Protein AF-A0A6A6Y756-F1 (afdb_monomer_lite)

pLDDT: mean 88.2, std 8.72, range [45.09, 97.5]

Organism: NCBI:txid574789

InterPro domains:
  IPR002523 Mg2+ transporter protein, CorA-like/Zinc transport protein ZntB [PF01544] (16-182)
  IPR045863 CorA, transmembrane region [SSF144083] (155-182)

Radius of gyration: 31.86 Å; chains: 1; bounding box: 70×27×105 Å

Foldseek 3Di:
DQDLDPVCCVVCQCVPPDPVLVVQFVLSSCLSVLVSVLVVLVVVLVVLVVVLVVLLVVLALVSLVVLVVSLVVLVVSLVVLVVVLVCLVCSHDPPTGHDPDPVSNVVSVVSSVVSNVSSVVSNVSSVVSNVSSVVSSVSSVVVVVVVVVVVVVVVVVVVVVVVVVCVVVVVVVVVCVVVVPD

Sequence (182 aa):
KFPQSIAHLHNDYGQYQEPELMVHDVFYALDELFQLSAASIDQVLELLEDRIRRLMLGQSPTELPELLLAKAYVDDLRRSVRDTLDIVRHRGSSHWPRTKDSRLARKAERAANDLESKYVSLHRRCEECSDQCSNGITILANAGAREQTQKAIEQTDKVTKLTFLAYVFVPMSFSASFFGMN

Secondary structure (DSSP, 8-state):
-----GGGHHHHTTTTS-HHHHHH-HHHHHHHHHHHHHHHHHHHHHHHHHHHHHHHHH--GGGHHHHHHHHHHHHHHHHHHHHHHHHHHHTS-TTS-----HHHHHHHHHHHHHHHHHHHHHHHHHHHHHHHHHHHHHHHHHHHHHHHHHHHHHHHHHHHHHHHHHHHHHHHHHHHHHHH--

Structure (mmCIF, N/CA/C/O backbone):
data_AF-A0A6A6Y756-F1
#
_entry.id   AF-A0A6A6Y756-F1
#
loop_
_atom_site.group_PDB
_atom_site.id
_atom_site.type_symbol
_atom_site.label_atom_id
_atom_site.label_alt_id
_atom_site.label_comp_id
_atom_site.label_asym_id
_atom_site.label_entity_id
_atom_site.label_seq_id
_atom_site.pdbx_PDB_ins_code
_atom_site.Cartn_x
_atom_site.Cartn_y
_atom_site.Cartn_z
_atom_site.occupancy
_atom_site.B_iso_or_equiv
_atom_site.auth_seq_id
_atom_site.auth_comp_id
_atom_site.auth_asym_id
_atom_site.auth_atom_id
_atom_site.pdbx_PDB_model_num
ATOM 1 N N . LYS A 1 1 ? 21.929 -11.283 -6.130 1.00 45.09 1 LYS A N 1
ATOM 2 C CA . LYS A 1 1 ? 21.215 -10.658 -4.987 1.00 45.09 1 LYS A CA 1
ATOM 3 C C . LYS A 1 1 ? 21.415 -9.162 -5.144 1.00 45.09 1 LYS A C 1
ATOM 5 O O . LYS A 1 1 ? 22.566 -8.756 -5.105 1.00 45.09 1 LYS A O 1
ATOM 10 N N . PHE A 1 2 ? 20.358 -8.392 -5.411 1.00 51.38 2 PHE A N 1
ATOM 11 C CA . PHE A 1 2 ? 20.483 -6.937 -5.533 1.00 51.38 2 PHE A CA 1
ATOM 12 C C . PHE A 1 2 ? 20.924 -6.337 -4.190 1.00 51.38 2 PHE A C 1
ATOM 14 O O . PHE A 1 2 ? 20.410 -6.770 -3.152 1.00 51.38 2 PHE A O 1
ATOM 21 N N . PRO A 1 3 ? 21.874 -5.390 -4.178 1.00 51.97 3 PRO A N 1
ATOM 22 C CA . PRO A 1 3 ? 22.247 -4.681 -2.965 1.00 51.97 3 PRO A CA 1
ATOM 23 C C . PRO A 1 3 ? 21.048 -3.852 -2.489 1.00 51.97 3 PRO A C 1
ATOM 25 O O . PRO A 1 3 ? 20.594 -2.941 -3.168 1.00 51.97 3 PRO A O 1
ATOM 28 N N . GLN A 1 4 ? 20.519 -4.174 -1.308 1.00 56.91 4 GLN A N 1
ATOM 29 C CA . GLN A 1 4 ? 19.356 -3.499 -0.708 1.00 56.91 4 GLN A CA 1
ATOM 30 C C . GLN A 1 4 ? 19.671 -2.107 -0.136 1.00 56.91 4 GLN A C 1
ATOM 32 O O . GLN A 1 4 ? 18.841 -1.509 0.542 1.00 56.91 4 GLN A O 1
ATOM 37 N N . SER A 1 5 ? 20.876 -1.586 -0.371 1.00 69.75 5 SER A N 1
ATOM 38 C CA . SER A 1 5 ? 21.313 -0.304 0.172 1.00 69.75 5 SER A CA 1
ATOM 39 C C . SER A 1 5 ? 21.593 0.684 -0.950 1.00 69.75 5 SER A C 1
ATOM 41 O O . SER A 1 5 ? 22.487 0.478 -1.771 1.00 69.75 5 SER A O 1
ATOM 43 N N . ILE A 1 6 ? 20.867 1.804 -0.920 1.00 73.25 6 ILE A N 1
ATOM 44 C CA . ILE A 1 6 ? 21.038 2.952 -1.825 1.00 73.25 6 ILE A CA 1
ATOM 45 C C . ILE A 1 6 ? 22.492 3.456 -1.820 1.00 73.25 6 ILE A C 1
ATOM 47 O O . ILE A 1 6 ? 22.975 3.952 -2.835 1.00 73.25 6 ILE A O 1
ATOM 51 N N . ALA A 1 7 ? 23.221 3.278 -0.712 1.00 76.44 7 ALA A N 1
ATOM 52 C CA . ALA A 1 7 ? 24.611 3.712 -0.583 1.00 76.44 7 ALA A CA 1
ATOM 53 C C . ALA A 1 7 ? 25.547 3.082 -1.629 1.00 76.44 7 ALA A C 1
ATOM 55 O O . ALA A 1 7 ? 26.518 3.718 -2.032 1.00 76.44 7 ALA A O 1
ATOM 56 N N . HIS A 1 8 ? 25.247 1.869 -2.103 1.00 77.19 8 HIS A N 1
ATOM 57 C CA . HIS A 1 8 ? 26.067 1.169 -3.096 1.00 77.19 8 HIS A CA 1
ATOM 58 C C . HIS A 1 8 ? 25.552 1.320 -4.529 1.00 77.19 8 HIS A C 1
ATOM 60 O O . HIS A 1 8 ? 26.229 0.907 -5.465 1.00 77.19 8 HIS A O 1
ATOM 66 N N . LEU A 1 9 ? 24.408 1.985 -4.725 1.00 77.94 9 LEU A N 1
ATOM 67 C CA . LEU A 1 9 ? 23.763 2.082 -6.032 1.00 77.94 9 LEU A CA 1
ATOM 68 C C . LEU A 1 9 ? 24.674 2.701 -7.098 1.00 77.94 9 LEU A C 1
ATOM 70 O O . LEU A 1 9 ? 24.739 2.201 -8.209 1.00 77.94 9 LEU A O 1
ATOM 74 N N . HIS A 1 10 ? 25.432 3.744 -6.755 1.00 79.00 10 HIS A N 1
ATOM 75 C CA . HIS A 1 10 ? 26.346 4.395 -7.700 1.00 79.00 10 HIS A CA 1
ATOM 76 C C . HIS A 1 10 ? 27.516 3.505 -8.158 1.00 79.00 10 HIS A C 1
ATOM 78 O O . HIS A 1 10 ? 28.075 3.760 -9.219 1.00 79.00 10 HIS A O 1
ATOM 84 N N . ASN A 1 11 ? 27.879 2.482 -7.376 1.00 80.00 11 ASN A N 1
ATOM 85 C CA . ASN A 1 11 ? 28.957 1.544 -7.708 1.00 80.00 11 ASN A CA 1
ATOM 86 C C . ASN A 1 11 ? 28.436 0.282 -8.407 1.00 80.00 11 ASN A C 1
ATOM 88 O O . ASN A 1 11 ? 29.162 -0.331 -9.191 1.00 80.00 11 ASN A O 1
ATOM 92 N N . ASP A 1 12 ? 27.188 -0.096 -8.121 1.00 79.44 12 ASP A N 1
ATOM 93 C CA . ASP A 1 12 ? 26.604 -1.360 -8.572 1.00 79.44 12 ASP A CA 1
ATOM 94 C C . ASP A 1 12 ? 25.595 -1.215 -9.719 1.00 79.44 12 ASP A C 1
ATOM 96 O O . ASP A 1 12 ? 25.195 -2.219 -10.308 1.00 79.44 12 ASP A O 1
ATOM 100 N N . TYR A 1 13 ? 25.210 0.014 -10.071 1.00 83.50 13 TYR A N 1
ATOM 101 C CA . TYR A 1 13 ? 24.281 0.276 -11.167 1.00 83.50 13 TYR A CA 1
ATOM 102 C C . TYR A 1 13 ? 24.839 -0.179 -12.521 1.00 83.50 13 TYR A C 1
ATOM 104 O O . TYR A 1 13 ? 25.970 0.139 -12.896 1.00 83.50 13 TYR A O 1
ATOM 112 N N . GLY A 1 14 ? 24.012 -0.899 -13.272 1.00 81.06 14 GLY A N 1
ATOM 113 C CA . GLY A 1 1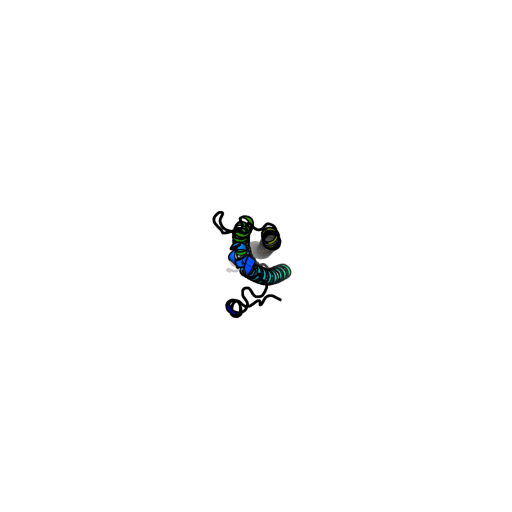4 ? 24.310 -1.409 -14.604 1.00 81.06 14 GLY A CA 1
ATOM 114 C C . GLY A 1 14 ? 25.152 -2.687 -14.617 1.00 81.06 14 GLY A C 1
ATOM 115 O O . GLY A 1 14 ? 25.422 -3.203 -15.698 1.00 81.06 14 GLY A O 1
ATOM 116 N N . GLN A 1 15 ? 25.550 -3.238 -13.459 1.00 80.94 15 GLN A N 1
ATOM 117 C CA . GLN A 1 15 ? 26.342 -4.478 -13.405 1.00 80.94 15 GLN A CA 1
ATOM 118 C C . GLN A 1 15 ? 25.585 -5.695 -13.960 1.00 80.94 15 GLN A C 1
ATOM 120 O O . GLN A 1 15 ? 26.214 -6.630 -14.461 1.00 80.94 15 GLN A O 1
ATOM 125 N N . TYR A 1 16 ? 24.251 -5.703 -13.873 1.00 77.75 16 TYR A N 1
ATOM 126 C CA . TYR A 1 16 ? 23.414 -6.820 -14.321 1.00 77.75 16 TYR A CA 1
ATOM 127 C C . TYR A 1 16 ? 22.681 -6.529 -15.639 1.00 77.75 16 TYR A C 1
ATOM 129 O O . TYR A 1 16 ? 21.975 -7.401 -16.159 1.00 77.75 16 TYR A O 1
ATOM 137 N N . GLN A 1 17 ? 22.861 -5.332 -16.200 1.00 82.25 17 GLN A N 1
ATOM 138 C CA . GLN A 1 17 ? 22.255 -4.900 -17.454 1.00 82.25 17 GLN A CA 1
ATOM 139 C C . GLN A 1 17 ? 23.225 -5.040 -18.633 1.00 82.25 17 GLN A C 1
ATOM 141 O O . GLN A 1 17 ? 24.443 -5.045 -18.489 1.00 82.25 17 GLN A O 1
ATOM 146 N N . GLU A 1 18 ? 22.670 -5.183 -19.837 1.00 85.06 18 GLU A N 1
ATOM 147 C CA . GLU A 1 18 ? 23.459 -5.230 -21.071 1.00 85.06 18 GLU A CA 1
ATOM 148 C C . GLU A 1 18 ? 23.725 -3.797 -21.566 1.00 85.06 18 GLU A C 1
ATOM 150 O O . GLU A 1 18 ? 22.760 -3.112 -21.924 1.00 85.06 18 GLU A O 1
ATOM 155 N N . PRO A 1 19 ? 24.990 -3.328 -21.616 1.00 84.50 19 PRO A N 1
ATOM 156 C CA . PRO A 1 19 ? 25.303 -1.924 -21.903 1.00 84.50 19 PRO A CA 1
ATOM 157 C C . PRO A 1 19 ? 24.764 -1.438 -23.251 1.00 84.50 19 PRO A C 1
ATOM 159 O O . PRO A 1 19 ? 24.290 -0.311 -23.364 1.00 84.50 19 PRO A O 1
ATOM 162 N N . GLU A 1 20 ? 24.774 -2.306 -24.267 1.00 84.50 20 GLU A N 1
ATOM 163 C CA . GLU A 1 20 ? 24.237 -1.999 -25.598 1.00 84.50 20 GLU A CA 1
ATOM 164 C C . GLU A 1 20 ? 22.732 -1.700 -25.554 1.00 84.50 20 GLU A C 1
ATOM 166 O O . GLU A 1 20 ? 22.246 -0.814 -26.254 1.00 84.50 20 GLU A O 1
ATOM 171 N N . LEU A 1 21 ? 21.981 -2.389 -24.690 1.00 85.94 21 LEU A N 1
ATOM 172 C CA . LEU A 1 21 ? 20.543 -2.179 -24.551 1.00 85.94 21 LEU A CA 1
ATOM 173 C C . LEU A 1 21 ? 20.220 -0.916 -23.748 1.00 85.94 21 LEU A C 1
ATOM 175 O O . LEU A 1 21 ? 19.291 -0.196 -24.106 1.00 85.94 21 LEU A O 1
ATOM 179 N N . MET A 1 22 ? 21.014 -0.607 -22.720 1.00 87.00 22 MET A N 1
ATOM 180 C CA . MET A 1 22 ? 20.838 0.600 -21.900 1.00 87.00 22 MET A CA 1
ATOM 181 C C . MET A 1 22 ? 20.947 1.893 -22.716 1.00 87.00 22 MET A C 1
ATOM 183 O O . MET A 1 22 ? 20.245 2.862 -22.441 1.00 87.00 22 MET A O 1
ATOM 187 N N . VAL A 1 23 ? 21.813 1.918 -23.734 1.00 86.88 23 VAL A N 1
ATOM 188 C CA . VAL A 1 23 ? 21.994 3.093 -24.605 1.00 86.88 23 VAL A CA 1
ATOM 189 C C . VAL A 1 23 ? 20.782 3.317 -25.513 1.00 86.88 23 VAL A C 1
ATOM 191 O O . VAL A 1 23 ? 20.472 4.453 -25.878 1.00 86.88 23 VAL A O 1
ATOM 194 N N . HIS A 1 24 ? 20.092 2.243 -25.895 1.00 86.88 24 HIS A N 1
ATOM 195 C CA . HIS A 1 24 ? 19.017 2.287 -26.885 1.00 86.88 24 HIS A CA 1
ATOM 196 C C . HIS A 1 24 ? 17.609 2.272 -26.284 1.00 86.88 24 HIS A C 1
ATOM 198 O O . HIS A 1 24 ? 16.661 2.628 -26.986 1.00 86.88 24 HIS A O 1
ATOM 204 N N . ASP A 1 25 ? 17.461 1.891 -25.016 1.00 89.31 25 ASP A N 1
ATOM 205 C CA . ASP A 1 25 ? 16.184 1.864 -24.310 1.00 89.31 25 ASP A CA 1
ATOM 206 C C . ASP A 1 25 ? 16.324 2.473 -22.906 1.00 89.31 25 ASP A C 1
ATOM 208 O O . ASP A 1 25 ? 16.922 1.892 -21.998 1.00 89.31 25 ASP A O 1
ATOM 212 N N . VAL A 1 26 ? 15.758 3.673 -22.736 1.00 90.31 26 VAL A N 1
ATOM 213 C CA . VAL A 1 26 ? 15.848 4.428 -21.474 1.00 90.31 26 VAL A CA 1
ATOM 214 C C . VAL A 1 26 ? 15.082 3.734 -20.354 1.00 90.31 26 VAL A C 1
ATOM 216 O O . VAL A 1 26 ? 15.521 3.755 -19.206 1.00 90.31 26 VAL A O 1
ATOM 219 N N . PHE A 1 27 ? 13.950 3.102 -20.672 1.00 90.62 27 PHE A N 1
ATOM 220 C CA . PHE A 1 27 ? 13.172 2.390 -19.667 1.00 90.62 27 PHE A CA 1
ATOM 221 C C . PHE A 1 27 ? 13.954 1.183 -19.144 1.00 90.62 27 PHE A C 1
ATOM 223 O O . PHE A 1 27 ? 14.010 0.967 -17.936 1.00 90.62 27 PHE A O 1
ATOM 230 N N . TYR A 1 28 ? 14.624 0.453 -20.040 1.00 91.00 28 TYR A N 1
ATOM 231 C CA . TYR A 1 28 ? 15.495 -0.653 -19.655 1.00 91.00 28 TYR A CA 1
ATOM 232 C C . TYR A 1 28 ? 16.675 -0.200 -18.795 1.00 91.00 28 TYR A C 1
ATOM 234 O O . TYR A 1 28 ? 16.988 -0.872 -17.821 1.00 91.00 28 TYR A O 1
ATOM 242 N N . ALA A 1 29 ? 17.302 0.942 -19.094 1.00 90.69 29 ALA A N 1
ATOM 243 C CA . ALA A 1 29 ? 18.365 1.475 -18.241 1.00 90.69 29 ALA A CA 1
ATOM 244 C C . ALA A 1 29 ? 17.866 1.691 -16.798 1.00 90.69 29 ALA A C 1
ATOM 246 O O . ALA A 1 29 ? 18.500 1.258 -15.840 1.00 90.69 29 ALA A O 1
ATOM 247 N N . LEU A 1 30 ? 16.669 2.257 -16.631 1.00 90.88 30 LEU A N 1
ATOM 248 C CA . LEU A 1 30 ? 16.083 2.514 -15.311 1.00 90.88 30 LEU A CA 1
ATOM 249 C C . LEU A 1 30 ? 15.530 1.264 -14.605 1.00 90.88 30 LEU A C 1
ATOM 251 O O . LEU A 1 30 ? 15.150 1.362 -13.437 1.00 90.88 30 LEU A O 1
ATOM 255 N N . ASP A 1 31 ? 15.489 0.104 -15.266 1.00 90.94 31 ASP A N 1
ATOM 256 C CA . ASP A 1 31 ? 14.902 -1.126 -14.721 1.00 90.94 31 ASP A CA 1
ATOM 257 C C . ASP A 1 31 ? 15.495 -1.496 -13.353 1.00 90.94 31 ASP A C 1
ATOM 259 O O . ASP A 1 31 ? 14.753 -1.757 -12.410 1.00 90.94 31 ASP A O 1
ATOM 263 N N . GLU A 1 32 ? 16.818 -1.416 -13.185 1.00 88.69 32 GLU A N 1
ATOM 264 C CA . GLU A 1 32 ? 17.475 -1.703 -11.903 1.00 88.69 32 GLU A CA 1
ATOM 265 C C . GLU A 1 32 ? 17.009 -0.781 -10.764 1.00 88.69 32 GLU A C 1
ATOM 267 O O . GLU A 1 32 ? 16.858 -1.231 -9.626 1.00 88.69 32 GLU A O 1
ATOM 272 N N . LEU A 1 33 ? 16.724 0.492 -11.059 1.00 90.75 33 LEU A N 1
ATOM 273 C CA . LEU A 1 33 ? 16.226 1.444 -10.062 1.00 90.75 33 LEU A CA 1
ATOM 274 C C . LEU A 1 33 ? 14.801 1.102 -9.634 1.00 90.75 33 LEU A C 1
ATOM 276 O O . LEU A 1 33 ? 14.484 1.135 -8.443 1.00 90.75 33 LEU A O 1
ATOM 280 N N . PHE A 1 34 ? 13.949 0.733 -10.590 1.00 92.31 34 PHE A N 1
ATOM 281 C CA . PHE A 1 34 ? 12.601 0.275 -10.279 1.00 92.31 34 PHE A CA 1
ATOM 282 C C . PHE A 1 34 ? 12.616 -1.063 -9.537 1.00 92.31 34 PHE A C 1
ATOM 284 O O . PHE A 1 34 ? 11.839 -1.252 -8.607 1.00 92.31 34 PHE A O 1
ATOM 291 N N . GLN A 1 35 ? 13.524 -1.981 -9.875 1.00 91.38 35 GLN A N 1
ATOM 292 C CA . GLN A 1 35 ? 13.683 -3.231 -9.132 1.00 91.38 35 GLN A CA 1
ATOM 293 C C . GLN A 1 35 ? 14.128 -2.988 -7.686 1.00 91.38 35 GLN A C 1
ATOM 295 O O . GLN A 1 35 ? 13.599 -3.630 -6.775 1.00 91.38 35 GLN A O 1
ATOM 300 N N . LEU A 1 36 ? 15.054 -2.051 -7.461 1.00 90.06 36 LEU A N 1
ATOM 301 C CA . LEU A 1 36 ? 15.454 -1.645 -6.115 1.00 90.06 36 LEU A CA 1
ATOM 302 C C . LEU A 1 36 ? 14.275 -1.032 -5.349 1.00 90.06 36 LEU A C 1
ATOM 304 O O . LEU A 1 36 ? 14.009 -1.435 -4.220 1.00 90.06 36 LEU A O 1
ATOM 308 N N . SER A 1 37 ? 13.539 -0.109 -5.976 1.00 92.69 37 SER A N 1
ATOM 309 C CA . SER A 1 37 ? 12.335 0.496 -5.396 1.00 92.69 37 SER A CA 1
ATOM 310 C C . SER A 1 37 ? 11.301 -0.563 -5.012 1.00 92.69 37 SER A C 1
ATOM 312 O O . SER A 1 37 ? 10.826 -0.565 -3.876 1.00 92.69 37 SER A O 1
ATOM 314 N N . ALA A 1 38 ? 10.999 -1.496 -5.918 1.00 93.56 38 ALA A N 1
ATOM 315 C CA . ALA A 1 38 ? 10.077 -2.594 -5.667 1.00 93.56 38 ALA A CA 1
ATOM 316 C C . ALA A 1 38 ? 10.532 -3.449 -4.475 1.00 93.56 38 ALA A C 1
ATOM 318 O O . ALA A 1 38 ? 9.713 -3.767 -3.620 1.00 93.56 38 ALA A O 1
ATOM 319 N N . ALA A 1 39 ? 11.828 -3.764 -4.369 1.00 91.88 39 ALA A N 1
ATOM 320 C CA . ALA A 1 39 ? 12.370 -4.518 -3.239 1.00 91.88 39 ALA A CA 1
ATOM 321 C C . ALA A 1 39 ? 12.263 -3.754 -1.908 1.00 91.88 39 ALA A C 1
ATOM 323 O O . ALA A 1 39 ? 11.939 -4.351 -0.886 1.00 91.88 39 ALA A O 1
ATOM 324 N N . SER A 1 40 ? 12.499 -2.439 -1.897 1.00 92.12 40 SER A N 1
ATOM 325 C CA . SER A 1 40 ? 12.320 -1.624 -0.687 1.00 92.12 40 SER A CA 1
ATOM 326 C C . SER A 1 40 ? 10.855 -1.546 -0.255 1.00 92.12 40 SER A C 1
ATOM 328 O O . SER A 1 40 ? 10.558 -1.645 0.933 1.00 92.12 40 SER A O 1
ATOM 330 N N . ILE A 1 41 ? 9.934 -1.397 -1.212 1.00 94.06 41 ILE A N 1
ATOM 331 C CA . ILE A 1 41 ? 8.489 -1.397 -0.950 1.00 94.06 41 ILE A CA 1
ATOM 332 C C . ILE A 1 41 ? 8.056 -2.745 -0.371 1.00 94.06 41 ILE A C 1
ATOM 334 O O . ILE A 1 41 ? 7.316 -2.772 0.606 1.00 94.06 41 ILE A O 1
ATOM 338 N N . ASP A 1 42 ? 8.552 -3.845 -0.937 1.00 94.38 42 ASP A N 1
ATOM 339 C CA . ASP A 1 42 ? 8.277 -5.208 -0.479 1.00 94.38 42 ASP A CA 1
ATOM 340 C C . ASP A 1 42 ? 8.643 -5.392 1.003 1.00 94.38 42 ASP A C 1
ATOM 342 O O . ASP A 1 42 ? 7.819 -5.836 1.799 1.00 94.38 42 ASP A O 1
ATOM 346 N N . GLN A 1 43 ? 9.835 -4.938 1.401 1.00 92.88 43 GLN A N 1
ATOM 347 C CA . GLN A 1 43 ? 10.301 -5.004 2.790 1.00 92.88 43 GLN A CA 1
ATOM 348 C C . GLN A 1 43 ? 9.471 -4.151 3.747 1.00 92.88 43 GLN A C 1
ATOM 350 O O . GLN A 1 43 ? 9.140 -4.583 4.851 1.00 92.88 43 GLN A O 1
ATOM 355 N N . VAL A 1 44 ? 9.140 -2.921 3.347 1.00 92.62 44 VAL A N 1
ATOM 356 C CA . VAL A 1 44 ? 8.282 -2.048 4.159 1.00 92.62 44 VAL A CA 1
ATOM 357 C C . VAL A 1 44 ? 6.905 -2.681 4.330 1.00 92.62 44 VAL A C 1
ATOM 359 O O . VAL A 1 44 ? 6.352 -2.657 5.429 1.00 92.62 44 VAL A O 1
ATOM 362 N N . LEU A 1 45 ? 6.368 -3.280 3.268 1.00 94.75 45 LEU A N 1
ATOM 363 C CA . LEU A 1 45 ? 5.067 -3.928 3.294 1.00 94.75 45 LEU A CA 1
ATOM 364 C C . LEU A 1 45 ? 5.066 -5.165 4.199 1.00 94.75 45 LEU A C 1
ATOM 366 O O . LEU A 1 45 ? 4.147 -5.309 4.994 1.00 94.75 45 LEU A O 1
ATOM 370 N N . GLU A 1 46 ? 6.116 -5.990 4.173 1.00 95.19 46 GLU A N 1
ATOM 371 C CA . GLU A 1 46 ? 6.285 -7.107 5.118 1.00 95.19 46 GLU A CA 1
ATOM 372 C C . GLU A 1 46 ? 6.282 -6.641 6.584 1.00 95.19 46 GLU A C 1
ATOM 374 O O . GLU A 1 46 ? 5.629 -7.248 7.437 1.00 95.19 46 GLU A O 1
ATOM 379 N N . LEU A 1 47 ? 6.977 -5.540 6.890 1.00 94.56 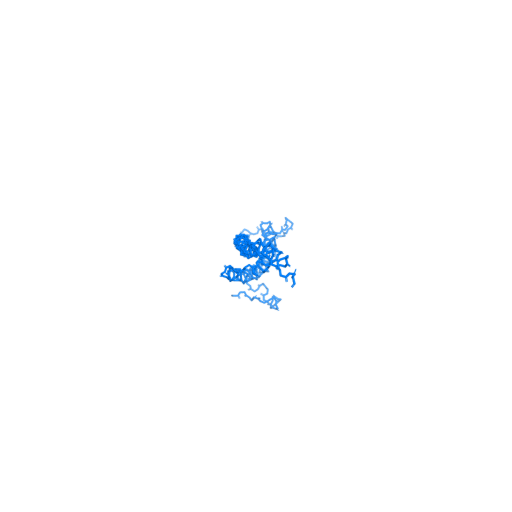47 LEU A N 1
ATOM 380 C CA . LEU A 1 47 ? 7.005 -4.970 8.241 1.00 94.56 47 LEU A CA 1
ATOM 381 C C . LEU A 1 47 ? 5.632 -4.435 8.668 1.00 94.56 47 LEU A C 1
ATOM 383 O O . LEU A 1 47 ? 5.220 -4.627 9.815 1.00 94.56 47 LEU A O 1
ATOM 387 N N . LEU A 1 48 ? 4.920 -3.769 7.755 1.00 94.00 48 LEU A N 1
ATOM 388 C CA . LEU A 1 48 ? 3.569 -3.270 8.007 1.00 94.00 48 LEU A CA 1
ATOM 389 C C . LEU A 1 48 ? 2.580 -4.421 8.201 1.00 94.00 48 LEU A C 1
ATOM 391 O O . LEU A 1 48 ? 1.805 -4.382 9.152 1.00 94.00 48 LEU A O 1
ATOM 395 N N . GLU A 1 49 ? 2.637 -5.458 7.367 1.00 94.62 49 GLU A N 1
ATOM 396 C CA . GLU A 1 49 ? 1.814 -6.667 7.480 1.00 94.62 49 GLU A CA 1
ATOM 397 C C . GLU A 1 49 ? 1.988 -7.342 8.844 1.00 94.62 49 GLU A C 1
ATOM 399 O O . GLU A 1 49 ? 1.002 -7.656 9.519 1.00 94.62 49 GLU A O 1
ATOM 404 N N . ASP A 1 50 ? 3.233 -7.534 9.288 1.00 94.38 50 ASP A N 1
ATOM 405 C CA . ASP A 1 50 ? 3.517 -8.109 10.603 1.00 94.38 50 ASP A CA 1
ATOM 406 C C . ASP A 1 50 ? 3.010 -7.204 11.736 1.00 94.38 50 ASP A C 1
ATOM 408 O O . ASP A 1 50 ? 2.383 -7.682 12.688 1.00 94.38 50 ASP A O 1
ATOM 412 N N . ARG A 1 51 ? 3.196 -5.882 11.621 1.00 92.19 51 ARG A N 1
ATOM 413 C CA . ARG A 1 51 ? 2.690 -4.936 12.621 1.00 92.19 51 ARG A CA 1
ATOM 414 C C . ARG A 1 51 ? 1.165 -4.958 12.705 1.00 92.19 51 ARG A C 1
ATOM 416 O O . ARG A 1 51 ? 0.636 -5.061 13.810 1.00 92.19 51 ARG A O 1
ATOM 423 N N . ILE A 1 52 ? 0.469 -4.901 11.569 1.00 92.75 52 ILE A N 1
ATOM 424 C CA . ILE A 1 52 ? -0.997 -4.961 11.485 1.00 92.75 52 ILE A CA 1
ATOM 425 C C . ILE A 1 52 ? -1.496 -6.262 12.108 1.00 92.75 52 ILE A C 1
ATOM 427 O O . ILE A 1 52 ? -2.400 -6.238 12.941 1.00 92.75 52 ILE A O 1
ATOM 431 N N . ARG A 1 53 ? -0.863 -7.396 11.788 1.00 92.31 53 ARG A N 1
ATOM 432 C CA . ARG A 1 53 ? -1.226 -8.695 12.363 1.00 92.31 53 ARG A CA 1
ATOM 433 C C . ARG A 1 53 ? -1.123 -8.703 13.887 1.00 92.31 53 ARG A C 1
ATOM 435 O O . ARG A 1 53 ? -2.022 -9.217 14.545 1.00 92.31 53 ARG A O 1
ATOM 442 N N . ARG A 1 54 ? -0.065 -8.122 14.461 1.00 91.19 54 ARG A N 1
ATOM 443 C CA . ARG A 1 54 ? 0.093 -8.028 15.924 1.00 91.19 54 ARG A CA 1
ATOM 444 C C . ARG A 1 54 ? -0.984 -7.155 16.566 1.00 91.19 54 ARG A C 1
ATOM 446 O O . ARG A 1 54 ? -1.561 -7.578 17.562 1.00 91.19 54 ARG A O 1
ATOM 453 N N . LEU A 1 55 ? -1.291 -6.000 15.972 1.00 89.62 55 LEU A N 1
ATOM 454 C CA . LEU A 1 55 ? -2.370 -5.119 16.442 1.00 89.62 55 LEU A CA 1
ATOM 455 C C . LEU A 1 55 ? -3.736 -5.814 16.379 1.00 89.62 55 LEU A C 1
ATOM 457 O O . LEU A 1 55 ? -4.572 -5.649 17.258 1.00 89.62 55 LEU A O 1
ATOM 461 N N . MET A 1 56 ? -3.955 -6.651 15.366 1.00 85.50 56 MET A N 1
ATOM 462 C CA . MET A 1 56 ? -5.188 -7.426 15.246 1.00 85.50 56 MET A CA 1
ATOM 463 C C . MET A 1 56 ? -5.328 -8.541 16.286 1.00 85.50 56 MET A C 1
ATOM 465 O O . MET A 1 56 ? -6.452 -8.894 16.645 1.00 85.50 56 MET A O 1
ATOM 469 N N . LEU A 1 57 ? -4.213 -9.100 16.765 1.00 86.62 57 LEU A N 1
ATOM 470 C CA . LEU A 1 57 ? -4.205 -10.138 17.799 1.00 86.62 57 LEU A CA 1
ATOM 471 C C . LEU A 1 57 ? -4.437 -9.576 19.206 1.00 86.62 57 LEU A C 1
ATOM 473 O O . LEU A 1 57 ? -5.005 -10.283 20.036 1.00 86.62 57 LEU A O 1
ATOM 477 N N . GLY A 1 58 ? -4.008 -8.339 19.478 1.00 78.69 58 GLY A N 1
ATOM 478 C CA . GLY A 1 58 ? -4.173 -7.705 20.788 1.00 78.69 58 GLY A CA 1
ATOM 479 C C . GLY A 1 58 ? -5.637 -7.450 21.159 1.00 78.69 58 GLY A C 1
ATOM 480 O O . GLY A 1 58 ? -5.992 -7.531 22.334 1.00 78.69 58 GLY A O 1
ATOM 481 N N . GLN A 1 59 ? -6.499 -7.221 20.157 1.00 76.06 59 GLN A N 1
ATOM 482 C CA . GLN A 1 59 ? -7.944 -6.982 20.300 1.00 76.06 59 GLN A CA 1
ATOM 483 C C . GLN A 1 59 ? -8.302 -5.911 21.347 1.00 76.06 59 GLN A C 1
ATOM 485 O O . GLN A 1 59 ? -9.416 -5.904 21.879 1.00 76.06 59 GLN A O 1
ATOM 490 N N . SER A 1 60 ? -7.385 -4.987 21.642 1.00 79.69 60 SER A N 1
ATOM 491 C CA . SER A 1 60 ? -7.623 -3.943 22.630 1.00 79.69 60 SER A CA 1
ATOM 492 C C . SER A 1 60 ? -8.133 -2.672 21.949 1.00 79.69 60 SER A C 1
ATOM 494 O O . SER A 1 60 ? -7.515 -2.197 20.993 1.00 79.69 60 SER A O 1
ATOM 496 N N . PRO A 1 61 ? -9.194 -2.022 22.465 1.00 79.06 61 PRO A N 1
ATOM 497 C CA . PRO A 1 61 ? -9.634 -0.718 21.967 1.00 79.06 61 PRO A CA 1
ATOM 498 C C . PRO A 1 61 ? -8.529 0.354 21.990 1.00 79.06 61 PRO A C 1
ATOM 500 O O . PRO A 1 61 ? -8.595 1.324 21.238 1.00 79.06 61 PRO A O 1
ATOM 503 N N . THR A 1 62 ? -7.492 0.181 22.821 1.00 84.31 62 THR A N 1
ATOM 504 C CA . THR A 1 62 ? -6.336 1.090 22.901 1.00 84.31 62 THR A CA 1
ATOM 505 C C . THR A 1 62 ? -5.430 1.047 21.669 1.00 84.31 62 THR A C 1
ATOM 507 O O . THR A 1 62 ? -4.674 1.986 21.454 1.00 84.31 62 THR A O 1
ATOM 510 N N . GLU A 1 63 ? -5.498 -0.013 20.861 1.00 87.81 63 GLU A N 1
ATOM 511 C CA . GLU A 1 63 ? -4.671 -0.206 19.657 1.00 87.81 63 GLU A CA 1
ATOM 512 C C . GLU A 1 63 ? -5.283 0.459 18.412 1.00 87.81 63 GLU A C 1
ATOM 514 O O . GLU A 1 63 ? -4.628 0.584 17.376 1.00 87.81 63 GLU A O 1
ATOM 519 N N . LEU A 1 64 ? -6.527 0.943 18.513 1.00 89.44 64 LEU A N 1
ATOM 520 C CA . LEU A 1 64 ? -7.255 1.571 17.411 1.00 89.44 64 LEU A CA 1
ATOM 521 C C . LEU A 1 64 ? -6.502 2.754 16.760 1.00 89.44 64 LEU A C 1
ATOM 523 O O . LEU A 1 64 ? -6.460 2.802 15.528 1.00 89.44 64 LEU A O 1
ATOM 527 N N . PRO A 1 65 ? -5.877 3.690 17.509 1.00 92.06 65 PRO A N 1
ATOM 528 C CA . PRO A 1 65 ? -5.111 4.779 16.901 1.00 92.06 65 PRO A CA 1
ATOM 529 C C . PRO A 1 65 ? -3.907 4.283 16.094 1.00 92.06 65 PRO A C 1
ATOM 531 O O . PRO A 1 65 ? -3.617 4.819 15.026 1.00 92.06 65 PRO A O 1
ATOM 534 N N . GLU A 1 66 ? -3.224 3.241 16.574 1.00 91.50 66 GLU A N 1
ATOM 535 C CA . GLU A 1 66 ? -2.079 2.663 15.868 1.00 91.50 66 GLU A CA 1
ATOM 536 C C . GLU A 1 66 ? -2.509 1.955 14.582 1.00 91.50 66 GLU A C 1
ATOM 538 O O . GLU A 1 66 ? -1.839 2.080 13.558 1.00 91.50 66 GLU A O 1
ATOM 543 N N . LEU A 1 67 ? -3.653 1.266 14.602 1.00 93.06 67 LEU A N 1
ATOM 544 C CA . LEU A 1 67 ? -4.203 0.620 13.413 1.00 93.06 67 LEU A CA 1
ATOM 545 C C . LEU A 1 67 ? -4.673 1.642 12.366 1.00 93.06 67 LEU A C 1
ATOM 547 O O . LEU A 1 67 ? -4.448 1.448 11.172 1.00 93.06 67 LEU A O 1
ATOM 551 N N . LEU A 1 68 ? -5.271 2.758 12.799 1.00 94.44 68 LEU A N 1
ATOM 552 C CA . LEU A 1 68 ? -5.618 3.881 11.919 1.00 94.44 68 LEU A CA 1
ATOM 553 C C . LEU A 1 68 ? -4.376 4.487 11.259 1.00 94.44 68 LEU A C 1
ATOM 555 O O . LEU A 1 68 ? -4.385 4.756 10.058 1.00 94.44 68 LEU A O 1
ATOM 559 N N . LEU A 1 69 ? -3.299 4.661 12.028 1.00 94.56 69 LEU A N 1
ATOM 560 C CA . LEU A 1 69 ? -2.028 5.151 11.509 1.00 94.56 69 LEU A CA 1
ATOM 561 C C . LEU A 1 69 ? -1.418 4.168 10.498 1.00 94.56 69 LEU A C 1
ATOM 563 O O . LEU A 1 69 ? -1.019 4.577 9.409 1.00 94.56 69 LEU A O 1
ATOM 567 N N . ALA A 1 70 ? -1.389 2.872 10.822 1.00 94.50 70 ALA A N 1
ATOM 568 C CA . ALA A 1 70 ? -0.914 1.835 9.908 1.00 94.50 70 ALA A CA 1
ATOM 569 C C . ALA A 1 70 ? -1.724 1.822 8.602 1.00 94.50 70 ALA A C 1
ATOM 571 O O . ALA A 1 70 ? -1.143 1.756 7.520 1.00 94.50 70 ALA A O 1
ATOM 572 N N . LYS A 1 71 ? -3.053 1.967 8.686 1.00 95.62 71 LYS A N 1
ATOM 573 C CA . LYS A 1 71 ? -3.923 2.086 7.511 1.00 95.62 71 LYS A CA 1
ATOM 574 C C . LYS A 1 71 ? -3.547 3.284 6.640 1.00 95.62 71 LYS A C 1
ATOM 576 O O . LYS A 1 71 ? -3.428 3.124 5.429 1.00 95.62 71 LYS A O 1
ATOM 581 N N . ALA A 1 72 ? -3.354 4.458 7.242 1.00 96.38 72 ALA A N 1
ATOM 582 C CA . ALA A 1 72 ? -2.977 5.661 6.505 1.00 96.38 72 ALA A CA 1
ATOM 583 C C . ALA A 1 72 ? -1.664 5.450 5.734 1.00 96.38 72 ALA A C 1
ATOM 585 O O . ALA A 1 72 ? -1.609 5.718 4.537 1.00 96.38 72 ALA A O 1
ATOM 586 N N . TYR A 1 73 ? -0.649 4.862 6.377 1.00 95.75 73 TYR A N 1
ATOM 587 C CA . TYR A 1 73 ? 0.611 4.529 5.706 1.00 95.75 73 TYR A CA 1
ATOM 588 C C . TYR A 1 73 ? 0.438 3.534 4.554 1.00 95.75 73 TYR A C 1
ATOM 590 O O . TYR A 1 73 ? 1.018 3.730 3.488 1.00 95.75 73 TYR A O 1
ATOM 598 N N . VAL A 1 74 ? -0.366 2.483 4.738 1.00 96.69 74 VAL A N 1
ATOM 599 C CA . VAL A 1 74 ? -0.643 1.505 3.674 1.00 96.69 74 VAL A CA 1
ATOM 600 C C . VAL A 1 74 ? -1.381 2.155 2.502 1.00 96.69 74 VAL A C 1
ATOM 602 O O . VAL A 1 74 ? -1.047 1.886 1.352 1.00 96.69 74 VAL A O 1
ATOM 605 N N . ASP A 1 75 ? -2.358 3.027 2.757 1.00 96.75 75 ASP A N 1
ATOM 606 C CA . ASP A 1 75 ? -3.083 3.734 1.698 1.00 96.75 75 ASP A CA 1
ATOM 607 C C . ASP A 1 75 ? -2.196 4.731 0.939 1.00 96.75 75 ASP A C 1
ATOM 609 O O . ASP A 1 75 ? -2.334 4.876 -0.279 1.00 96.75 75 ASP A O 1
ATOM 613 N N . ASP A 1 76 ? -1.266 5.393 1.625 1.00 96.00 76 ASP A N 1
ATOM 614 C CA . ASP A 1 76 ? -0.265 6.262 1.002 1.00 96.00 76 ASP A CA 1
ATOM 615 C C . ASP A 1 76 ? 0.684 5.454 0.115 1.00 96.00 76 ASP A C 1
ATOM 617 O O . ASP A 1 76 ? 0.912 5.807 -1.048 1.00 96.00 76 ASP A O 1
ATOM 621 N N . LEU A 1 77 ? 1.174 4.323 0.629 1.00 95.62 77 LEU A N 1
ATOM 622 C CA . LEU A 1 77 ? 2.028 3.409 -0.120 1.00 95.62 77 LEU A CA 1
ATOM 623 C C . LEU A 1 77 ? 1.298 2.845 -1.341 1.00 95.62 77 LEU A C 1
ATOM 625 O O . LEU A 1 77 ? 1.846 2.863 -2.439 1.00 95.62 77 LEU A O 1
ATOM 629 N N . ARG A 1 78 ? 0.037 2.429 -1.186 1.00 96.56 78 ARG A N 1
ATOM 630 C CA . ARG A 1 78 ? -0.811 1.934 -2.278 1.00 96.56 78 ARG A CA 1
ATOM 631 C C . ARG A 1 78 ? -0.937 2.954 -3.405 1.00 96.56 78 ARG A C 1
ATOM 633 O O . ARG A 1 78 ? -0.801 2.589 -4.570 1.00 96.56 78 ARG A O 1
ATOM 640 N N . ARG A 1 79 ? -1.173 4.230 -3.069 1.00 96.62 79 ARG A N 1
ATOM 641 C CA . ARG A 1 79 ? -1.234 5.320 -4.057 1.00 96.62 79 ARG A CA 1
ATOM 642 C C . ARG A 1 79 ? 0.096 5.472 -4.793 1.00 96.62 79 ARG A C 1
ATOM 644 O O . ARG A 1 79 ? 0.101 5.444 -6.015 1.00 96.62 79 ARG A O 1
ATOM 651 N N . SER A 1 80 ? 1.208 5.524 -4.063 1.00 95.38 80 SER A N 1
ATOM 652 C CA . SER A 1 80 ? 2.552 5.626 -4.651 1.00 95.38 80 SER A CA 1
ATOM 653 C C . SER A 1 80 ? 2.893 4.443 -5.574 1.00 95.38 80 SER A C 1
ATOM 655 O O . SER A 1 80 ? 3.393 4.624 -6.687 1.00 95.38 80 SER A O 1
ATOM 657 N N . VAL A 1 81 ? 2.561 3.219 -5.150 1.00 96.44 81 VAL A N 1
ATOM 658 C CA . VAL A 1 81 ? 2.754 1.990 -5.935 1.00 96.44 81 VAL A CA 1
ATOM 659 C C . VAL A 1 81 ? 1.913 2.017 -7.206 1.00 96.44 81 VAL A C 1
ATOM 661 O O . VAL A 1 81 ? 2.422 1.668 -8.267 1.00 96.44 81 VAL A O 1
ATOM 664 N N . ARG A 1 82 ? 0.651 2.452 -7.124 1.00 96.81 82 ARG A N 1
ATOM 665 C CA . ARG A 1 82 ? -0.231 2.597 -8.288 1.00 96.81 82 ARG A CA 1
ATOM 666 C C . ARG A 1 82 ? 0.319 3.614 -9.284 1.00 96.81 82 ARG A C 1
ATOM 668 O O . ARG A 1 82 ? 0.410 3.310 -10.467 1.00 96.81 82 ARG A O 1
ATOM 675 N N . ASP A 1 83 ? 0.721 4.785 -8.803 1.00 95.06 83 ASP A N 1
ATOM 676 C CA . ASP A 1 83 ? 1.237 5.848 -9.663 1.00 95.06 83 ASP A CA 1
ATOM 677 C C . ASP A 1 83 ? 2.541 5.391 -10.358 1.00 95.06 83 ASP A C 1
ATOM 679 O O . ASP A 1 83 ? 2.756 5.644 -11.543 1.00 95.06 83 ASP A O 1
ATOM 683 N N . THR A 1 84 ? 3.380 4.618 -9.656 1.00 94.31 84 THR A N 1
ATOM 684 C CA . THR A 1 84 ? 4.584 3.995 -10.235 1.00 94.31 84 THR A CA 1
ATOM 685 C C . THR A 1 84 ? 4.242 2.890 -11.238 1.00 94.31 84 THR A C 1
ATOM 687 O O . THR A 1 84 ? 4.854 2.811 -12.303 1.00 94.31 84 THR A O 1
ATOM 690 N N . LEU A 1 85 ? 3.247 2.052 -10.939 1.00 95.19 85 LEU A N 1
ATOM 691 C CA . LEU A 1 85 ? 2.756 1.013 -11.846 1.00 95.19 85 LEU A CA 1
ATOM 692 C C . LEU A 1 85 ? 2.248 1.618 -13.160 1.00 95.19 85 LEU A C 1
ATOM 694 O O . LEU A 1 85 ? 2.520 1.072 -14.230 1.00 95.19 85 LEU A O 1
ATOM 698 N N . ASP A 1 86 ? 1.565 2.760 -13.099 1.00 93.75 86 ASP A N 1
ATOM 699 C CA . ASP A 1 86 ? 1.121 3.470 -14.295 1.00 93.75 86 ASP A CA 1
ATOM 700 C C . ASP A 1 86 ? 2.317 3.947 -15.132 1.00 93.75 86 ASP A C 1
ATOM 702 O O . ASP A 1 86 ? 2.315 3.775 -16.351 1.00 93.75 86 ASP A O 1
ATOM 706 N N . ILE A 1 87 ? 3.389 4.451 -14.511 1.00 92.12 87 ILE A N 1
ATOM 707 C CA . ILE A 1 87 ? 4.633 4.800 -15.224 1.00 92.12 87 ILE A CA 1
ATOM 708 C C . ILE A 1 87 ? 5.252 3.564 -15.895 1.00 92.12 87 ILE A C 1
ATOM 710 O O . ILE A 1 87 ? 5.654 3.631 -17.061 1.00 92.12 87 ILE A O 1
ATOM 714 N N . VAL A 1 88 ? 5.305 2.433 -15.186 1.00 92.50 88 VAL A N 1
ATOM 715 C CA . VAL A 1 88 ? 5.857 1.165 -15.693 1.00 92.50 88 VAL A CA 1
ATOM 716 C C . VAL A 1 88 ? 5.056 0.653 -16.894 1.00 92.50 88 VAL A C 1
ATOM 718 O O . VAL A 1 88 ? 5.645 0.320 -17.922 1.00 92.50 88 VAL A O 1
ATOM 721 N N . ARG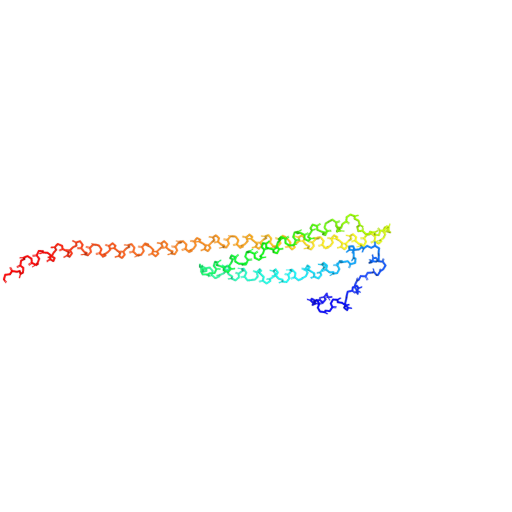 A 1 89 ? 3.720 0.688 -16.825 1.00 92.19 89 ARG A N 1
ATOM 722 C CA . ARG A 1 89 ? 2.820 0.274 -17.918 1.00 92.19 89 ARG A CA 1
ATOM 723 C C . ARG A 1 89 ? 3.001 1.085 -19.191 1.00 92.19 89 ARG A C 1
ATOM 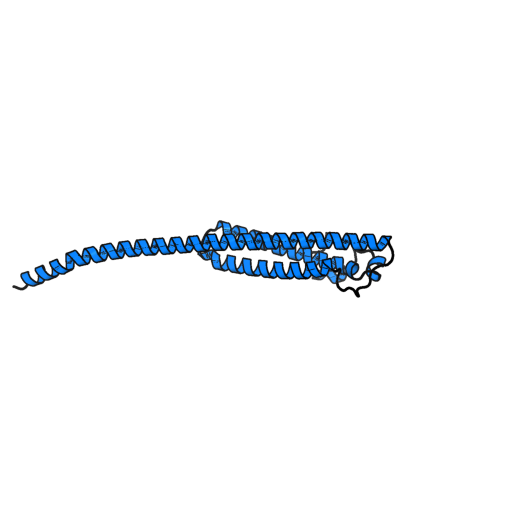725 O O . ARG A 1 89 ? 3.030 0.533 -20.289 1.00 92.19 89 ARG A O 1
ATOM 732 N N . HIS A 1 90 ? 3.156 2.399 -19.055 1.00 89.75 90 HIS A N 1
ATOM 733 C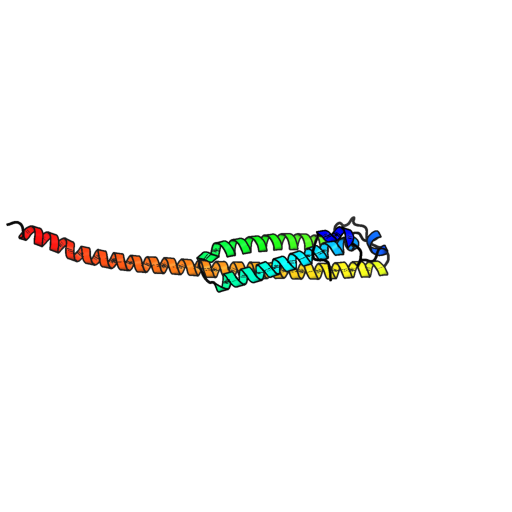 CA . HIS A 1 90 ? 3.385 3.280 -20.201 1.00 89.75 90 HIS A CA 1
ATOM 734 C C . HIS A 1 90 ? 4.842 3.248 -20.693 1.00 89.75 90 HIS A C 1
ATOM 736 O O . HIS A 1 90 ? 5.156 3.820 -21.742 1.00 89.75 90 HIS A O 1
ATOM 742 N N . ARG A 1 91 ? 5.721 2.528 -19.978 1.00 86.75 91 ARG A N 1
ATOM 743 C CA . ARG A 1 91 ? 7.175 2.503 -20.181 1.00 86.75 91 ARG A CA 1
ATOM 744 C C . ARG A 1 91 ? 7.755 3.923 -20.181 1.00 86.75 91 ARG A C 1
ATOM 746 O O . ARG A 1 91 ? 8.534 4.287 -21.062 1.00 86.75 91 ARG A O 1
ATOM 753 N N . GLY A 1 92 ? 7.318 4.736 -19.217 1.00 85.12 92 GLY A N 1
ATOM 754 C CA . GLY A 1 92 ? 7.642 6.158 -19.121 1.00 85.12 92 GLY A CA 1
ATOM 755 C C . GLY A 1 92 ? 6.840 7.027 -20.094 1.00 85.12 92 GLY A C 1
ATOM 756 O O . GLY A 1 92 ? 5.616 6.937 -20.161 1.00 85.12 92 GLY A O 1
ATOM 757 N N . SER A 1 93 ? 7.522 7.914 -20.823 1.00 84.50 93 SER A N 1
ATOM 758 C CA . SER A 1 93 ? 6.891 8.802 -21.811 1.00 84.50 93 SER A CA 1
ATOM 759 C C . SER A 1 93 ? 6.890 8.177 -23.205 1.00 84.50 93 SER A C 1
ATOM 761 O O . SER A 1 93 ? 7.809 7.450 -23.580 1.00 84.50 93 SER A O 1
ATOM 763 N N . SER A 1 94 ? 5.909 8.545 -24.032 1.00 81.94 94 SER A N 1
ATOM 764 C CA . SER A 1 94 ? 5.878 8.192 -25.459 1.00 81.94 94 SER A CA 1
ATOM 765 C C . SER A 1 94 ? 7.119 8.662 -26.232 1.00 81.94 94 SER A C 1
ATOM 767 O O . SER A 1 94 ? 7.434 8.099 -27.277 1.00 81.94 94 SER A O 1
ATOM 769 N N . HIS A 1 95 ? 7.834 9.664 -25.714 1.00 85.19 95 HIS A N 1
ATOM 770 C CA . HIS A 1 95 ? 9.045 10.227 -26.314 1.00 85.19 95 HIS A CA 1
ATOM 771 C C . HIS A 1 95 ? 10.329 9.508 -25.885 1.00 85.19 95 HIS A C 1
ATOM 773 O O . HIS A 1 95 ? 11.410 9.875 -26.345 1.00 85.19 95 HIS A O 1
ATOM 779 N N . TRP A 1 96 ? 10.250 8.533 -24.973 1.00 87.81 96 TRP A N 1
ATOM 780 C CA . TRP A 1 96 ? 11.444 7.833 -24.514 1.00 87.81 96 TRP A CA 1
ATOM 781 C C . TRP A 1 96 ? 12.036 6.977 -25.640 1.00 87.81 96 TRP A C 1
ATOM 783 O O . TRP A 1 96 ? 11.292 6.251 -26.307 1.00 87.81 96 TRP A O 1
ATOM 793 N N . PRO A 1 97 ? 13.362 7.053 -25.866 1.00 86.94 97 PRO A N 1
ATOM 794 C CA . PRO A 1 97 ? 14.052 6.197 -26.817 1.00 86.94 97 PRO A CA 1
ATOM 795 C C . PRO A 1 97 ? 13.767 4.723 -26.535 1.00 86.94 97 PRO A C 1
ATOM 797 O O . PRO A 1 97 ? 13.856 4.275 -25.390 1.00 86.94 97 PRO A O 1
ATOM 800 N N . ARG A 1 98 ? 13.429 3.989 -27.597 1.00 87.44 98 ARG A N 1
ATOM 801 C CA . ARG A 1 98 ? 13.225 2.539 -27.585 1.00 87.44 98 ARG A CA 1
ATOM 802 C C . ARG A 1 98 ? 14.107 1.909 -28.643 1.00 87.44 98 ARG A C 1
ATOM 804 O O . ARG A 1 98 ? 14.287 2.468 -29.733 1.00 87.44 98 ARG A O 1
ATOM 811 N N . THR A 1 99 ? 14.607 0.719 -28.345 1.00 87.06 99 THR A N 1
ATOM 812 C CA . THR A 1 99 ? 15.408 -0.023 -29.312 1.00 87.06 99 THR A CA 1
ATOM 813 C C . THR A 1 99 ? 14.556 -0.449 -30.512 1.00 87.06 99 THR A C 1
ATOM 815 O O . THR A 1 99 ? 13.408 -0.872 -30.374 1.00 87.06 99 THR A O 1
ATOM 818 N N . LYS A 1 100 ? 15.122 -0.309 -31.714 1.00 84.88 100 LYS A N 1
ATOM 819 C CA . LYS A 1 100 ? 14.503 -0.741 -32.980 1.00 84.88 100 LYS A CA 1
ATOM 820 C C . LYS A 1 100 ? 14.929 -2.153 -33.381 1.00 84.88 100 LYS A C 1
ATOM 822 O O . LYS A 1 100 ? 14.348 -2.725 -34.300 1.00 84.88 100 LYS A O 1
ATOM 827 N N . ASP A 1 101 ? 15.943 -2.703 -32.716 1.00 89.50 101 ASP A N 1
ATOM 828 C CA . ASP A 1 101 ? 16.392 -4.071 -32.946 1.00 89.50 101 ASP A CA 1
ATOM 829 C C . ASP A 1 101 ? 15.400 -5.049 -32.304 1.00 89.50 101 ASP A C 1
ATOM 831 O O . ASP A 1 101 ? 15.171 -5.027 -31.096 1.00 89.50 101 ASP A O 1
ATOM 835 N N . SER A 1 102 ? 1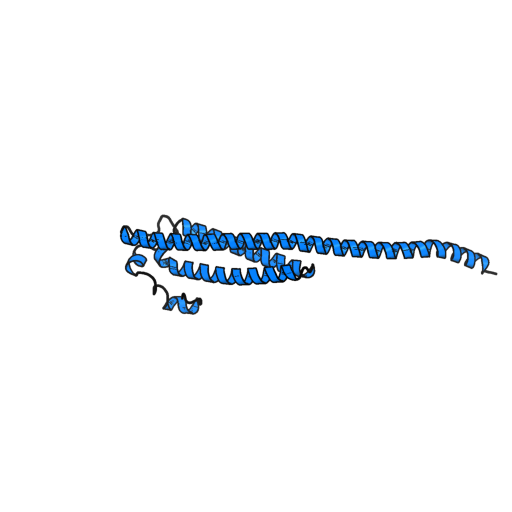4.833 -5.936 -33.123 1.00 87.56 102 SER A N 1
ATOM 836 C CA . SER A 1 102 ? 13.859 -6.951 -32.716 1.00 87.56 102 SER A CA 1
ATOM 837 C C . SER A 1 102 ? 14.367 -7.864 -31.591 1.00 87.56 102 SER A C 1
ATOM 839 O O . SER A 1 102 ? 13.597 -8.232 -30.700 1.00 87.56 102 SER A O 1
ATOM 841 N N . ARG A 1 103 ? 15.661 -8.220 -31.565 1.00 88.00 103 ARG A N 1
ATOM 842 C CA . ARG A 1 103 ? 16.207 -9.092 -30.509 1.00 88.00 103 ARG A CA 1
ATOM 843 C C . ARG A 1 103 ? 16.286 -8.359 -29.172 1.00 88.00 103 ARG A C 1
ATOM 845 O O . ARG A 1 103 ? 15.835 -8.888 -28.154 1.00 88.00 103 ARG A O 1
ATOM 852 N N . LEU A 1 104 ? 16.843 -7.153 -29.189 1.00 86.69 104 LEU A N 1
ATOM 853 C CA . LEU A 1 104 ? 16.995 -6.307 -28.009 1.00 86.69 104 LEU A CA 1
ATOM 854 C C . LEU A 1 104 ? 15.636 -5.830 -27.474 1.00 86.69 104 LEU A C 1
ATOM 856 O O . LEU A 1 104 ? 15.412 -5.852 -26.264 1.00 86.69 104 LEU A O 1
ATOM 860 N N . ALA A 1 105 ? 14.690 -5.518 -28.366 1.00 88.06 105 ALA A N 1
ATOM 861 C CA . ALA A 1 105 ? 13.326 -5.126 -28.016 1.00 88.06 105 ALA A CA 1
ATOM 862 C C . ALA A 1 105 ? 12.612 -6.211 -27.205 1.00 88.06 105 ALA A C 1
ATOM 864 O O . ALA A 1 105 ? 11.982 -5.910 -26.194 1.00 88.06 105 ALA A O 1
ATOM 865 N N . ARG A 1 106 ? 12.769 -7.488 -27.581 1.00 89.62 106 ARG A N 1
ATOM 866 C CA . ARG A 1 106 ? 12.187 -8.609 -26.822 1.00 89.62 106 ARG A CA 1
ATOM 867 C C . ARG A 1 106 ? 12.775 -8.738 -25.419 1.00 89.62 106 ARG A C 1
ATOM 869 O O . ARG A 1 106 ? 12.071 -9.187 -24.519 1.00 89.62 106 ARG A O 1
ATOM 876 N N . LYS A 1 107 ? 14.049 -8.389 -25.218 1.00 89.50 107 LYS A N 1
ATOM 877 C CA . LYS A 1 107 ? 14.684 -8.423 -23.892 1.00 89.50 107 LYS A CA 1
ATOM 878 C C . LYS A 1 107 ? 14.194 -7.268 -23.016 1.00 89.50 107 LYS A C 1
ATOM 880 O O . LYS A 1 107 ? 13.811 -7.518 -21.876 1.00 89.50 107 LYS A O 1
ATOM 885 N N . ALA A 1 108 ? 14.129 -6.056 -23.566 1.00 89.56 108 ALA A N 1
ATOM 886 C CA . ALA A 1 108 ? 13.573 -4.891 -22.876 1.00 89.56 108 ALA A CA 1
ATOM 887 C C . ALA A 1 108 ? 12.095 -5.097 -22.504 1.00 89.56 108 ALA A C 1
ATOM 889 O O . ALA A 1 108 ? 11.681 -4.803 -21.387 1.00 89.56 108 ALA A O 1
ATOM 890 N N . GLU A 1 109 ? 11.309 -5.683 -23.408 1.00 91.25 109 GLU A N 1
ATOM 891 C CA . GLU A 1 109 ? 9.906 -6.014 -23.161 1.00 91.25 109 GLU A CA 1
ATOM 892 C C . GLU A 1 109 ? 9.723 -7.049 -22.050 1.00 91.25 109 GLU A C 1
ATOM 894 O O . GLU A 1 109 ? 8.845 -6.884 -21.208 1.00 91.25 109 GLU A O 1
ATOM 899 N N . ARG A 1 110 ? 10.563 -8.089 -22.001 1.00 92.00 110 ARG A N 1
ATOM 900 C CA . ARG A 1 110 ? 10.528 -9.058 -20.897 1.00 92.00 110 ARG A CA 1
ATOM 901 C C . ARG A 1 110 ? 10.811 -8.392 -19.555 1.00 92.00 110 ARG A C 1
ATOM 903 O O . ARG A 1 110 ? 10.034 -8.590 -18.634 1.00 92.00 110 ARG A O 1
ATOM 910 N N . ALA A 1 111 ? 11.860 -7.573 -19.474 1.00 91.25 111 ALA A N 1
ATOM 911 C CA . ALA A 1 111 ? 12.188 -6.852 -18.245 1.00 91.25 111 ALA A CA 1
ATOM 912 C C . ALA A 1 111 ? 11.037 -5.933 -17.800 1.00 91.25 111 ALA A C 1
ATOM 914 O O . ALA A 1 111 ? 10.639 -5.962 -16.639 1.00 91.25 111 ALA A O 1
ATOM 915 N N . ALA A 1 112 ? 10.427 -5.202 -18.738 1.00 92.44 112 ALA A N 1
ATOM 916 C CA . ALA A 1 112 ? 9.278 -4.350 -18.447 1.00 92.44 112 ALA A CA 1
ATOM 917 C C . ALA A 1 112 ? 8.060 -5.139 -17.941 1.00 92.44 112 ALA A C 1
ATOM 919 O O . ALA A 1 112 ? 7.426 -4.724 -16.975 1.00 92.44 112 ALA A O 1
ATOM 920 N N . ASN A 1 113 ? 7.754 -6.285 -18.553 1.00 94.56 113 ASN A N 1
ATOM 921 C CA . ASN A 1 113 ? 6.637 -7.133 -18.131 1.00 94.56 113 ASN A CA 1
ATOM 922 C C . ASN A 1 113 ? 6.895 -7.778 -16.758 1.00 94.56 113 ASN A C 1
ATOM 924 O O . ASN A 1 113 ? 5.986 -7.853 -15.931 1.00 94.56 113 ASN A O 1
ATOM 928 N N . ASP A 1 114 ? 8.130 -8.214 -16.495 1.00 93.94 114 ASP A N 1
ATOM 929 C CA . ASP A 1 114 ? 8.533 -8.753 -15.192 1.00 93.94 114 ASP A CA 1
ATOM 930 C C . ASP A 1 114 ? 8.393 -7.681 -14.100 1.00 93.94 114 ASP A C 1
ATOM 932 O O . ASP A 1 114 ? 7.899 -7.955 -13.002 1.00 93.94 114 ASP A O 1
ATOM 936 N N . LEU A 1 115 ? 8.787 -6.443 -14.408 1.00 94.38 115 LEU A N 1
ATOM 937 C CA . LEU A 1 115 ? 8.645 -5.304 -13.512 1.00 94.38 115 LEU A CA 1
ATOM 938 C C . LEU A 1 115 ? 7.175 -4.940 -13.275 1.00 94.38 115 LEU A C 1
ATOM 940 O O . LEU A 1 115 ? 6.770 -4.759 -12.126 1.00 94.38 115 LEU A O 1
ATOM 944 N N . GLU A 1 116 ? 6.360 -4.894 -14.330 1.00 95.88 116 GLU A N 1
ATOM 945 C CA . GLU A 1 116 ? 4.919 -4.664 -14.216 1.00 95.88 116 GLU A CA 1
ATOM 946 C C . GLU A 1 116 ? 4.277 -5.713 -13.304 1.00 95.88 116 GLU A C 1
ATOM 948 O O . GLU A 1 116 ? 3.574 -5.363 -12.355 1.00 95.88 116 GLU A O 1
ATOM 953 N N . SER A 1 117 ? 4.575 -6.997 -13.524 1.00 96.25 117 SER A N 1
ATOM 954 C CA . SER A 1 117 ? 4.046 -8.084 -12.699 1.00 96.25 117 SER A CA 1
ATOM 955 C C . SER A 1 117 ? 4.420 -7.927 -11.221 1.00 96.25 117 SER A C 1
ATOM 957 O O . SER A 1 117 ? 3.598 -8.229 -10.350 1.00 96.25 117 SER A O 1
ATOM 959 N N . LYS A 1 118 ? 5.635 -7.450 -10.915 1.00 95.25 118 LYS A N 1
ATOM 960 C CA . LYS A 1 118 ? 6.057 -7.167 -9.533 1.00 95.25 118 LYS A CA 1
ATOM 961 C C . LYS A 1 118 ? 5.221 -6.047 -8.915 1.00 95.25 118 LYS A C 1
ATOM 963 O O . LYS A 1 118 ? 4.667 -6.240 -7.835 1.00 95.25 118 LYS A O 1
ATOM 968 N N . TYR A 1 119 ? 5.075 -4.912 -9.599 1.00 96.38 119 TYR A N 1
ATOM 969 C CA . TYR A 1 119 ? 4.295 -3.780 -9.083 1.00 96.38 119 TYR A CA 1
ATOM 970 C C . TYR A 1 119 ? 2.797 -4.092 -8.965 1.00 96.38 119 TYR A C 1
ATOM 972 O O . TYR A 1 119 ? 2.167 -3.657 -8.004 1.00 96.38 119 TYR A O 1
ATOM 980 N N . VAL A 1 120 ? 2.229 -4.903 -9.865 1.00 97.50 120 VAL A N 1
ATOM 981 C CA . VAL A 1 120 ? 0.851 -5.412 -9.735 1.00 97.50 120 VAL A CA 1
ATOM 982 C C . VAL A 1 120 ? 0.695 -6.245 -8.461 1.00 97.50 120 VAL A C 1
ATOM 984 O O . VAL A 1 120 ? -0.266 -6.056 -7.714 1.00 97.50 120 VAL A O 1
ATOM 987 N N . SER A 1 121 ? 1.648 -7.140 -8.178 1.00 96.69 121 SER A N 1
ATOM 988 C CA . SER A 1 121 ? 1.628 -7.944 -6.952 1.00 96.69 121 SER A CA 1
ATOM 989 C C . SER A 1 121 ? 1.727 -7.073 -5.695 1.00 96.69 121 SER A C 1
ATOM 991 O O . SER A 1 121 ? 0.952 -7.264 -4.758 1.00 96.69 121 SER A O 1
ATOM 993 N N . LEU A 1 122 ? 2.628 -6.082 -5.689 1.00 96.62 122 LEU A N 1
ATOM 994 C CA . LEU A 1 122 ? 2.776 -5.130 -4.583 1.00 96.62 122 LEU A CA 1
ATOM 995 C C . LEU A 1 122 ? 1.506 -4.302 -4.363 1.00 96.62 122 LEU A C 1
ATOM 997 O O . LEU A 1 122 ? 1.070 -4.145 -3.224 1.00 96.62 122 LEU A O 1
ATOM 1001 N N . HIS A 1 123 ? 0.880 -3.816 -5.439 1.00 97.44 123 HIS A N 1
ATOM 1002 C CA . HIS A 1 123 ? -0.371 -3.064 -5.354 1.00 97.44 123 HIS A CA 1
ATOM 1003 C C . HIS A 1 123 ? -1.476 -3.897 -4.704 1.00 97.44 123 HIS A C 1
ATOM 1005 O O . HIS A 1 123 ? -2.112 -3.443 -3.755 1.00 97.44 123 HIS A O 1
ATOM 1011 N N . ARG A 1 124 ? -1.655 -5.139 -5.170 1.00 97.50 124 ARG A N 1
ATOM 1012 C CA . ARG A 1 124 ? -2.646 -6.066 -4.616 1.00 97.50 124 ARG A CA 1
ATOM 1013 C C . ARG A 1 124 ? -2.405 -6.332 -3.129 1.00 97.50 124 ARG A C 1
ATOM 1015 O O . ARG A 1 124 ? -3.344 -6.279 -2.345 1.00 97.50 124 ARG A O 1
ATOM 1022 N N . ARG A 1 125 ? -1.155 -6.562 -2.716 1.00 96.81 125 ARG A N 1
ATOM 1023 C CA . ARG A 1 125 ? -0.826 -6.745 -1.291 1.00 96.81 125 ARG A CA 1
ATOM 1024 C C . ARG A 1 125 ? -1.158 -5.506 -0.456 1.00 96.81 125 ARG A C 1
ATOM 1026 O O . ARG A 1 125 ? -1.651 -5.635 0.661 1.00 96.81 125 ARG A O 1
ATOM 1033 N N . CYS A 1 126 ? -0.939 -4.304 -0.993 1.00 96.81 126 CYS A N 1
ATOM 1034 C CA . CYS A 1 126 ? -1.336 -3.070 -0.312 1.00 96.81 126 CYS A CA 1
ATOM 1035 C C . CYS A 1 126 ? -2.864 -2.966 -0.155 1.00 96.81 126 CYS A C 1
ATOM 1037 O O . CYS A 1 126 ? -3.335 -2.509 0.885 1.00 96.81 126 CYS A O 1
ATOM 1039 N N . GLU A 1 127 ? -3.642 -3.387 -1.159 1.00 96.81 127 GLU A N 1
ATOM 1040 C CA . GLU A 1 127 ? -5.109 -3.468 -1.062 1.00 96.81 127 GLU A CA 1
ATOM 1041 C C . GLU A 1 127 ? -5.537 -4.444 0.033 1.00 96.81 127 GLU A C 1
ATOM 1043 O O . GLU A 1 127 ? -6.266 -4.055 0.943 1.00 96.81 127 GLU A O 1
ATOM 1048 N N . GLU A 1 128 ? -4.993 -5.662 0.020 1.00 95.94 128 GLU A N 1
ATOM 1049 C CA . GLU A 1 128 ? -5.270 -6.681 1.037 1.00 95.94 128 GLU A CA 1
ATOM 1050 C C . GLU A 1 128 ? -4.946 -6.174 2.455 1.00 95.94 128 GLU A C 1
ATOM 1052 O O . GLU A 1 128 ? -5.737 -6.364 3.381 1.00 95.94 128 GLU A O 1
ATOM 1057 N N . CYS A 1 129 ? -3.824 -5.469 2.637 1.00 95.06 129 CYS A N 1
ATOM 1058 C CA . CYS A 1 129 ? -3.464 -4.851 3.916 1.00 95.06 129 CYS A CA 1
ATOM 1059 C C . CYS A 1 129 ? -4.435 -3.741 4.333 1.00 95.06 129 CYS A C 1
ATOM 1061 O O . CYS A 1 129 ? -4.815 -3.656 5.503 1.00 95.06 129 CYS A O 1
ATOM 1063 N N . SER A 1 130 ? -4.846 -2.880 3.398 1.00 96.19 130 SER A N 1
ATOM 1064 C CA . SER A 1 130 ? -5.785 -1.789 3.690 1.00 96.19 130 SER A CA 1
ATOM 1065 C C . SER A 1 130 ? -7.164 -2.331 4.079 1.00 96.19 130 SER A C 1
ATOM 1067 O O . SER A 1 130 ? -7.797 -1.817 5.011 1.00 96.19 130 SER A O 1
ATOM 1069 N N . ASP A 1 131 ? -7.602 -3.412 3.436 1.00 95.88 131 ASP A N 1
ATOM 1070 C CA . ASP A 1 131 ? -8.847 -4.110 3.758 1.00 95.88 131 ASP A CA 1
ATOM 1071 C C . ASP A 1 131 ? -8.772 -4.781 5.133 1.00 95.88 131 ASP A C 1
ATOM 1073 O O . ASP A 1 131 ? -9.691 -4.639 5.945 1.00 95.88 131 ASP A O 1
ATOM 1077 N N . GLN A 1 132 ? -7.654 -5.444 5.453 1.00 93.69 132 GLN A N 1
ATOM 1078 C CA . GLN A 1 132 ? -7.414 -6.008 6.786 1.00 93.69 132 GLN A CA 1
ATOM 1079 C C . GLN A 1 132 ? -7.471 -4.934 7.876 1.00 93.69 132 GLN A C 1
ATOM 1081 O O . GLN A 1 132 ? -8.154 -5.123 8.884 1.00 93.69 132 GLN A O 1
ATOM 1086 N N . CYS A 1 133 ? -6.823 -3.787 7.659 1.00 94.69 133 CYS A N 1
ATOM 1087 C CA . CYS A 1 133 ? -6.905 -2.651 8.573 1.00 94.69 133 CYS A CA 1
ATOM 1088 C C . CYS A 1 133 ? -8.341 -2.145 8.733 1.00 94.69 133 CYS A C 1
ATOM 1090 O O . CYS A 1 133 ? -8.777 -1.901 9.855 1.00 94.69 133 CYS A O 1
ATOM 1092 N N . SER A 1 134 ? -9.090 -2.004 7.636 1.00 95.00 134 SER A N 1
ATOM 1093 C CA . SER A 1 134 ? -10.483 -1.531 7.661 1.00 95.00 134 SER A CA 1
ATOM 1094 C C . SER A 1 134 ? -11.374 -2.460 8.485 1.00 95.00 134 SER A C 1
ATOM 1096 O O . SER A 1 134 ? -12.085 -2.007 9.383 1.00 95.00 134 SER A O 1
ATOM 1098 N N . ASN A 1 135 ? -11.265 -3.768 8.244 1.00 92.81 135 ASN A N 1
ATOM 1099 C CA . ASN A 1 135 ? -11.979 -4.789 9.006 1.00 92.81 135 ASN A CA 1
ATOM 1100 C C . ASN A 1 135 ? -11.595 -4.746 10.489 1.00 92.81 135 ASN A C 1
ATOM 1102 O O . ASN A 1 135 ? -12.456 -4.799 11.369 1.00 92.81 135 ASN A O 1
ATOM 1106 N N . GLY A 1 136 ? -10.303 -4.595 10.772 1.00 91.25 136 GLY A N 1
ATOM 1107 C CA . GLY A 1 136 ? -9.783 -4.483 12.123 1.00 91.25 136 GLY A CA 1
ATOM 1108 C C . GLY A 1 136 ? -10.299 -3.276 12.893 1.00 91.25 136 GLY A C 1
ATOM 1109 O O . GLY A 1 136 ? -10.746 -3.409 14.031 1.00 91.25 136 GLY A O 1
ATOM 1110 N N . ILE A 1 137 ? -10.318 -2.113 12.243 1.00 93.06 137 ILE A N 1
ATOM 1111 C CA . ILE A 1 137 ? -10.880 -0.873 12.784 1.00 93.06 137 ILE A CA 1
ATOM 1112 C C . ILE A 1 137 ? -12.347 -1.080 13.156 1.00 93.06 137 ILE A C 1
ATOM 1114 O O . ILE A 1 137 ? -12.750 -0.712 14.257 1.00 93.06 137 ILE A O 1
ATOM 1118 N N . THR A 1 138 ? -13.141 -1.706 12.282 1.00 91.50 138 THR A N 1
ATOM 1119 C CA . THR A 1 138 ? -14.549 -2.007 12.575 1.00 91.50 138 THR A CA 1
ATOM 1120 C C . THR A 1 138 ? -14.693 -2.923 13.791 1.00 91.50 138 THR A C 1
ATOM 1122 O O . THR A 1 138 ? -15.524 -2.658 14.660 1.00 91.50 138 THR A O 1
ATOM 1125 N N . ILE A 1 139 ? -13.878 -3.977 13.894 1.00 89.12 139 ILE A N 1
ATOM 1126 C CA . ILE A 1 139 ? -13.910 -4.909 15.030 1.00 89.12 139 ILE A CA 1
ATOM 1127 C C . ILE A 1 139 ? -13.560 -4.189 16.341 1.00 89.12 139 ILE A C 1
ATOM 1129 O O . ILE A 1 139 ? -14.315 -4.290 17.310 1.00 89.12 139 ILE A O 1
ATOM 1133 N N . LEU A 1 140 ? -12.459 -3.431 16.368 1.00 87.75 140 LEU A N 1
ATOM 1134 C CA . LEU A 1 140 ? -11.992 -2.720 17.562 1.00 87.75 140 LEU A CA 1
ATOM 1135 C C . LEU A 1 140 ? -12.947 -1.597 17.986 1.00 87.75 140 LEU A C 1
ATOM 1137 O O . LEU A 1 140 ? -13.233 -1.452 19.175 1.00 87.75 140 LEU A O 1
ATOM 1141 N N . ALA A 1 141 ? -13.491 -0.836 17.033 1.00 86.94 141 ALA A N 1
ATOM 1142 C CA . ALA A 1 141 ? -14.476 0.205 17.318 1.00 86.94 141 ALA A CA 1
ATOM 1143 C C . ALA A 1 141 ? -15.745 -0.384 17.955 1.00 86.94 141 ALA A C 1
ATOM 1145 O O . ALA A 1 141 ? -16.241 0.132 18.959 1.00 86.94 141 ALA A O 1
ATOM 1146 N N . ASN A 1 142 ? -16.228 -1.514 17.429 1.00 86.00 142 ASN A N 1
ATOM 1147 C CA . ASN A 1 142 ? -17.373 -2.222 17.997 1.00 86.00 142 ASN A CA 1
ATOM 1148 C C . ASN A 1 142 ? -17.067 -2.787 19.392 1.00 86.00 142 ASN A C 1
ATOM 1150 O O . ASN A 1 142 ? -17.924 -2.730 20.274 1.00 86.00 142 ASN A O 1
ATOM 1154 N N . ALA A 1 143 ? -15.858 -3.306 19.622 1.00 84.56 143 ALA A N 1
ATOM 1155 C CA . ALA A 1 143 ? -15.435 -3.773 20.941 1.00 84.56 143 ALA A CA 1
ATOM 1156 C C . ALA A 1 143 ? -15.424 -2.630 21.974 1.00 84.56 143 ALA A C 1
ATOM 1158 O O . ALA A 1 143 ? -16.010 -2.774 23.049 1.00 84.56 143 ALA A O 1
ATOM 1159 N N . GLY A 1 144 ? -14.860 -1.470 21.620 1.00 79.38 144 GLY A N 1
ATOM 1160 C CA . GLY A 1 144 ? -14.859 -0.281 22.478 1.00 79.38 144 GLY A CA 1
ATOM 1161 C C . GLY A 1 144 ? -16.269 0.229 22.796 1.00 79.38 144 GLY A C 1
ATOM 1162 O O . GLY A 1 144 ? -16.575 0.531 23.950 1.00 79.38 144 GLY A O 1
ATOM 1163 N N . ALA A 1 145 ? -17.165 0.250 21.804 1.00 77.94 145 ALA A N 1
ATOM 1164 C CA . ALA A 1 145 ? -18.562 0.634 22.010 1.00 77.94 145 ALA A CA 1
ATOM 1165 C C . ALA A 1 145 ? -19.295 -0.318 22.977 1.00 77.94 145 ALA A C 1
ATOM 1167 O O . ALA A 1 145 ? -20.064 0.127 23.835 1.00 77.94 145 ALA A O 1
ATOM 1168 N N . ARG A 1 146 ? -19.029 -1.631 22.889 1.00 75.94 146 ARG A N 1
ATOM 1169 C CA . ARG A 1 146 ? -19.594 -2.632 23.812 1.00 75.94 146 ARG A CA 1
ATOM 1170 C C . ARG A 1 146 ? -19.078 -2.438 25.234 1.00 75.94 146 ARG A C 1
ATOM 1172 O O . ARG A 1 146 ? -19.878 -2.471 26.165 1.00 75.94 146 ARG A O 1
ATOM 1179 N N . GLU A 1 147 ? -17.781 -2.186 25.405 1.00 79.50 147 GLU A N 1
ATOM 1180 C CA . GLU A 1 147 ? -17.188 -1.923 26.721 1.00 79.50 147 GLU A CA 1
ATOM 1181 C C . GLU A 1 147 ? -17.790 -0.668 27.373 1.00 79.50 147 GLU A C 1
ATOM 1183 O O . GLU A 1 147 ? -18.160 -0.689 28.548 1.00 79.50 147 GLU A O 1
ATOM 1188 N N . GLN A 1 148 ? -17.949 0.418 26.611 1.00 75.00 148 GLN A N 1
ATOM 1189 C CA . GLN A 1 148 ? -18.585 1.645 27.102 1.00 75.00 148 GLN A CA 1
ATOM 1190 C C . GLN A 1 148 ? -20.048 1.420 27.491 1.00 75.00 148 GLN A C 1
ATOM 1192 O O . GLN A 1 148 ? -20.484 1.890 28.542 1.00 75.00 148 GLN A O 1
ATOM 1197 N N . THR A 1 149 ? -20.787 0.660 26.682 1.00 73.19 149 THR A N 1
ATOM 1198 C CA . THR A 1 149 ? -22.187 0.318 26.965 1.00 73.19 149 THR A CA 1
ATOM 1199 C C . THR A 1 149 ? -22.301 -0.497 28.252 1.00 73.19 149 THR A C 1
ATOM 1201 O O . THR A 1 149 ? -23.117 -0.174 29.112 1.00 73.19 149 THR A O 1
ATOM 1204 N N . GLN A 1 150 ? -21.444 -1.505 28.435 1.00 78.50 150 GLN A N 1
ATOM 1205 C CA . GLN A 1 150 ? -21.426 -2.323 29.648 1.00 78.50 150 GLN A CA 1
ATOM 1206 C C . GLN A 1 150 ? -21.120 -1.479 30.894 1.00 78.50 150 GLN A C 1
ATOM 1208 O O . GLN A 1 150 ? -21.824 -1.582 31.897 1.00 78.50 150 GLN A O 1
ATOM 1213 N N . LYS A 1 151 ? -20.136 -0.574 30.813 1.00 82.56 151 LYS A N 1
ATOM 1214 C CA . LYS A 1 151 ? -19.826 0.364 31.905 1.00 82.56 151 LYS A CA 1
ATOM 1215 C C . LYS A 1 151 ? -21.004 1.289 32.226 1.00 82.56 151 LYS A C 1
ATOM 1217 O O . LYS A 1 151 ? -21.267 1.541 33.400 1.00 82.56 151 LYS A O 1
ATOM 1222 N N . ALA A 1 152 ? -21.727 1.773 31.217 1.00 70.56 152 ALA A N 1
ATOM 1223 C CA . ALA A 1 152 ? -22.910 2.611 31.415 1.00 70.56 152 ALA A CA 1
ATOM 1224 C C . ALA A 1 152 ? -24.065 1.838 32.076 1.00 70.56 152 ALA A C 1
ATOM 1226 O O . ALA A 1 152 ? -24.744 2.383 32.948 1.00 70.56 152 ALA A O 1
ATOM 1227 N N . ILE A 1 153 ? -24.258 0.563 31.725 1.00 77.94 153 ILE A N 1
ATOM 1228 C CA . ILE A 1 153 ? -25.237 -0.319 32.381 1.00 77.94 153 ILE A CA 1
ATOM 1229 C C . ILE A 1 153 ? -24.860 -0.518 33.853 1.00 77.94 153 ILE A C 1
ATOM 1231 O O . ILE A 1 153 ? -25.684 -0.295 34.733 1.00 77.94 153 ILE A O 1
ATOM 1235 N N . GLU A 1 154 ? -23.599 -0.839 34.145 1.00 85.69 154 GLU A N 1
ATOM 1236 C CA . GLU A 1 154 ? -23.122 -1.013 35.524 1.00 85.69 154 GLU A CA 1
ATOM 1237 C C . GLU A 1 154 ? -23.241 0.265 36.365 1.00 85.69 154 GLU A C 1
ATOM 1239 O O . GLU A 1 154 ? -23.529 0.213 37.564 1.00 85.69 154 GLU A O 1
ATOM 1244 N N . GLN A 1 155 ? -23.010 1.430 35.757 1.00 81.25 155 GLN A N 1
ATOM 1245 C CA . GLN A 1 155 ? -23.243 2.721 36.402 1.00 81.25 155 GLN A CA 1
ATOM 1246 C C . GLN A 1 155 ? -24.732 2.958 36.652 1.00 81.25 155 GLN A C 1
ATOM 1248 O O . GLN A 1 155 ? -25.095 3.392 37.744 1.00 81.25 155 GLN A O 1
ATOM 1253 N N . THR A 1 156 ? -25.584 2.626 35.683 1.00 81.12 156 THR A N 1
ATOM 1254 C CA . THR A 1 156 ? -27.040 2.734 35.816 1.00 81.12 156 THR A CA 1
ATOM 1255 C C . THR A 1 156 ? -27.538 1.869 36.969 1.00 81.12 156 THR A C 1
ATOM 1257 O O . THR A 1 156 ? -28.225 2.381 37.845 1.00 81.12 156 THR A O 1
ATOM 1260 N N . ASP A 1 157 ? -27.087 0.618 37.071 1.00 89.25 157 ASP A N 1
ATOM 1261 C CA . ASP A 1 157 ? -27.423 -0.288 38.177 1.00 89.25 157 ASP A CA 1
ATOM 1262 C C . ASP A 1 157 ? -27.028 0.277 39.549 1.00 89.25 157 ASP A C 1
ATOM 1264 O O . ASP A 1 157 ? -27.778 0.171 40.527 1.00 89.25 157 ASP A O 1
ATOM 1268 N N . LYS A 1 158 ? -25.841 0.891 39.645 1.00 86.81 158 LYS A N 1
ATOM 1269 C CA . LYS A 1 158 ? -25.381 1.552 40.876 1.00 86.81 158 LYS A CA 1
ATOM 1270 C C . LYS A 1 158 ? -26.267 2.744 41.228 1.00 86.81 158 LYS A C 1
ATOM 1272 O O . LYS A 1 158 ? -26.656 2.877 42.388 1.00 86.81 158 LYS A O 1
ATOM 1277 N N . VAL A 1 159 ? -26.610 3.576 40.244 1.00 90.06 159 VAL A N 1
ATOM 1278 C CA . VAL A 1 159 ? -27.514 4.718 40.431 1.00 90.06 159 VAL A CA 1
ATOM 1279 C C . VAL A 1 159 ? -28.895 4.235 40.868 1.00 90.06 159 VAL A C 1
ATOM 1281 O O . VAL A 1 159 ? -29.402 4.731 41.866 1.00 90.06 159 VAL A O 1
ATOM 1284 N N . THR A 1 160 ? -29.461 3.209 40.228 1.00 89.50 160 THR A N 1
ATOM 1285 C CA . THR A 1 160 ? -30.762 2.632 40.595 1.00 89.50 160 THR A CA 1
ATOM 1286 C C . THR A 1 160 ? -30.784 2.147 42.043 1.00 89.50 160 THR A C 1
ATOM 1288 O O . THR A 1 160 ? -31.725 2.452 42.777 1.00 89.50 160 THR A O 1
ATOM 1291 N N . LYS A 1 161 ? -29.735 1.444 42.494 1.00 91.19 161 LYS A N 1
ATOM 1292 C CA . LYS A 1 161 ? -29.613 1.014 43.898 1.00 91.19 161 LYS A CA 1
ATOM 1293 C C . LYS A 1 161 ? -29.549 2.204 44.855 1.00 91.19 161 LYS A C 1
ATOM 1295 O O . LYS A 1 161 ? -30.197 2.176 45.900 1.00 91.19 161 LYS A O 1
ATOM 1300 N N . LEU A 1 162 ? -28.808 3.252 44.494 1.00 92.00 162 LEU A N 1
ATOM 1301 C CA . LEU A 1 162 ? -28.701 4.473 45.294 1.00 92.00 162 LEU A CA 1
ATOM 1302 C C . LEU A 1 162 ? -30.049 5.207 45.387 1.00 92.00 162 LEU A C 1
ATOM 1304 O O . LEU A 1 162 ? -30.462 5.607 46.473 1.00 92.00 162 LEU A O 1
ATOM 1308 N N . THR A 1 163 ? -30.762 5.336 44.264 1.00 93.06 163 THR A N 1
ATOM 1309 C CA . THR A 1 163 ? -32.092 5.955 44.193 1.00 93.06 163 THR A CA 1
ATOM 1310 C C . THR A 1 163 ? -33.112 5.174 45.014 1.00 93.06 163 THR A C 1
ATOM 1312 O O . THR A 1 163 ? -33.896 5.783 45.737 1.00 93.06 163 THR A O 1
ATOM 1315 N N . PHE A 1 164 ? -33.079 3.839 44.961 1.00 94.25 164 PHE A N 1
ATOM 1316 C CA . PHE A 1 164 ? -33.941 3.001 45.793 1.00 94.25 164 PHE A CA 1
ATOM 1317 C C . PHE A 1 164 ? -33.665 3.212 47.288 1.00 94.25 164 PHE A C 1
ATOM 1319 O O . PHE A 1 164 ? -34.600 3.391 48.068 1.00 94.25 164 PHE A O 1
ATOM 1326 N N . LEU A 1 165 ? -32.388 3.263 47.687 1.00 94.06 165 LEU A N 1
ATOM 1327 C CA . LEU A 1 165 ? -32.020 3.559 49.073 1.00 94.06 165 LEU A CA 1
ATOM 1328 C C . LEU A 1 165 ? -32.545 4.929 49.514 1.00 94.06 165 LEU A C 1
ATOM 1330 O O . LEU A 1 165 ? -33.144 5.037 50.581 1.00 94.06 165 LEU A O 1
ATOM 1334 N N . ALA A 1 166 ? -32.354 5.960 48.687 1.00 92.62 166 ALA A N 1
ATOM 1335 C CA . ALA A 1 166 ? -32.833 7.309 48.968 1.00 92.62 166 ALA A CA 1
ATOM 1336 C C . ALA A 1 166 ? -34.365 7.357 49.088 1.00 92.62 166 ALA A C 1
ATOM 1338 O O . ALA A 1 166 ? -34.883 7.974 50.015 1.00 92.62 166 ALA A O 1
ATOM 1339 N N . TYR A 1 167 ? -35.089 6.655 48.211 1.00 93.25 167 TYR A N 1
ATOM 1340 C CA . TYR A 1 167 ? -36.549 6.556 48.262 1.00 93.25 167 TYR A CA 1
ATOM 1341 C C . TYR A 1 167 ? -37.056 5.994 49.597 1.00 93.25 167 TYR A C 1
ATOM 1343 O O . TYR A 1 167 ? -38.054 6.474 50.124 1.00 93.25 167 TYR A O 1
ATOM 1351 N N . VAL A 1 168 ? -36.356 5.011 50.169 1.00 94.06 168 VAL A N 1
ATOM 1352 C CA . VAL A 1 168 ? -36.718 4.408 51.460 1.00 94.06 168 VAL A CA 1
ATOM 1353 C C . VAL A 1 168 ? -36.274 5.280 52.642 1.00 94.06 168 VAL A C 1
ATOM 1355 O O . VAL A 1 168 ? -37.046 5.514 53.573 1.00 94.06 168 VAL A O 1
ATOM 1358 N N . PHE A 1 169 ? -35.036 5.782 52.626 1.00 92.25 169 PHE A N 1
ATOM 1359 C CA . PHE A 1 169 ? -34.446 6.485 53.770 1.00 92.25 169 PHE A CA 1
ATOM 1360 C C . PHE A 1 169 ? -34.914 7.928 53.928 1.00 92.25 169 PHE A C 1
ATOM 1362 O O . PHE A 1 169 ? -34.985 8.398 55.062 1.00 92.25 169 PHE A O 1
ATOM 1369 N N . VAL A 1 170 ? -35.227 8.639 52.842 1.00 94.00 170 VAL A N 1
ATOM 1370 C CA . VAL A 1 170 ? -35.623 10.054 52.918 1.00 94.00 170 VAL A CA 1
ATOM 1371 C C . VAL A 1 170 ? -36.951 10.222 53.676 1.00 94.00 170 VAL A C 1
ATOM 1373 O O . VAL A 1 170 ? -36.968 10.986 54.644 1.00 94.00 170 VAL A O 1
ATOM 1376 N N . PRO A 1 171 ? -38.035 9.482 53.359 1.00 91.81 171 PRO A N 1
ATOM 1377 C CA . PRO A 1 171 ? -39.281 9.565 54.121 1.00 91.81 171 PRO A CA 1
ATOM 1378 C C . PRO A 1 171 ? -39.130 9.077 55.566 1.00 91.81 171 PRO A C 1
ATOM 1380 O O . PRO A 1 171 ? -39.625 9.730 56.480 1.00 91.81 171 PRO A O 1
ATOM 1383 N N . MET A 1 172 ? -38.408 7.971 55.798 1.00 91.56 172 MET A N 1
ATOM 1384 C CA . MET A 1 172 ? -38.199 7.455 57.159 1.00 91.56 172 MET A CA 1
ATOM 1385 C C . MET A 1 172 ? -37.408 8.427 58.036 1.00 91.56 172 MET A C 1
ATOM 1387 O O . MET A 1 172 ? -37.784 8.653 59.183 1.00 91.56 172 MET A O 1
ATOM 1391 N N . SER A 1 173 ? -36.346 9.031 57.498 1.00 90.50 173 SER A N 1
ATOM 1392 C CA . SER A 1 173 ? -35.560 10.047 58.212 1.00 90.50 173 SER A CA 1
ATOM 1393 C C . SER A 1 173 ? -36.411 11.267 58.552 1.00 90.50 173 SER A C 1
ATOM 1395 O O . SER A 1 173 ? -36.309 11.793 59.657 1.00 90.50 173 SER A O 1
ATOM 1397 N N . PHE A 1 174 ? -37.291 11.687 57.637 1.00 90.25 174 PHE A N 1
ATOM 1398 C CA . PHE A 1 174 ? -38.230 12.776 57.894 1.00 90.25 174 PHE A CA 1
ATOM 1399 C C . PHE A 1 174 ? -39.194 12.435 59.039 1.00 90.25 174 PHE A C 1
ATOM 1401 O O . PHE A 1 174 ? -39.311 13.214 59.983 1.00 90.25 174 PHE A O 1
ATOM 1408 N N . SER A 1 175 ? -39.827 11.256 59.012 1.00 90.56 175 SER A N 1
ATOM 1409 C CA . SER A 1 175 ? -40.709 10.809 60.097 1.00 90.56 175 SER A CA 1
ATOM 1410 C C . SER A 1 175 ? -39.969 10.702 61.433 1.00 90.56 175 SER A C 1
ATOM 1412 O O . SER A 1 175 ? -40.458 11.204 62.441 1.00 90.56 175 SER A O 1
ATOM 1414 N N . ALA A 1 176 ? -38.775 10.106 61.451 1.00 89.31 176 ALA A N 1
ATOM 1415 C CA . ALA A 1 176 ? -37.965 9.977 62.661 1.00 89.31 176 ALA A CA 1
ATOM 1416 C C . ALA A 1 176 ? -37.551 11.342 63.232 1.00 89.31 176 ALA A C 1
ATOM 1418 O O . ALA A 1 176 ? -37.590 11.528 64.443 1.00 89.31 176 ALA A O 1
ATOM 1419 N N . SER A 1 177 ? -37.216 12.314 62.378 1.00 87.88 177 SER A N 1
ATOM 1420 C CA . SER A 1 177 ? -36.925 13.683 62.814 1.00 87.88 177 SER A CA 1
ATOM 1421 C C . SER A 1 177 ? -38.159 14.373 63.403 1.00 87.88 177 SER A C 1
ATOM 1423 O O . SER A 1 177 ? -38.036 15.078 64.398 1.00 87.88 177 SER A O 1
ATOM 1425 N N . PHE A 1 178 ? -39.343 14.157 62.819 1.00 87.31 178 PHE A N 1
ATOM 1426 C CA . PHE A 1 178 ? -40.601 14.730 63.309 1.00 87.31 178 PHE A CA 1
ATOM 1427 C C . PHE A 1 178 ? -41.018 14.148 64.669 1.00 87.31 178 PHE A C 1
ATOM 1429 O O . PHE A 1 178 ? -41.512 14.876 65.521 1.00 87.31 178 PHE A O 1
ATOM 1436 N N . PHE A 1 179 ? -40.806 12.846 64.885 1.00 84.75 179 PHE A N 1
ATOM 1437 C CA . PHE A 1 179 ? -41.147 12.165 66.142 1.00 84.75 179 PHE A CA 1
ATOM 1438 C C . PHE A 1 179 ? -40.023 12.173 67.192 1.00 84.75 179 PHE A C 1
ATOM 1440 O O . PHE A 1 179 ? -40.285 11.887 68.357 1.00 84.75 179 PHE A O 1
ATOM 1447 N N . GLY A 1 180 ? -38.784 12.485 66.804 1.00 82.31 180 GLY A N 1
ATOM 1448 C CA . GLY A 1 180 ? -37.627 12.582 67.700 1.00 82.31 180 GLY A CA 1
ATOM 1449 C C . GLY A 1 180 ? -37.418 13.966 68.323 1.00 82.31 180 GLY A C 1
ATOM 1450 O O . GLY A 1 180 ? -36.624 14.091 69.250 1.00 82.31 180 GLY A O 1
ATOM 1451 N N . MET A 1 181 ? -38.116 14.999 67.839 1.00 73.44 181 MET A N 1
ATOM 1452 C CA . MET A 1 181 ? -38.139 16.332 68.449 1.00 73.44 181 MET A CA 1
ATOM 1453 C C . MET A 1 181 ? -39.203 16.392 69.561 1.00 73.44 181 MET A C 1
ATOM 1455 O O . MET A 1 181 ? -40.306 16.881 69.334 1.00 73.44 181 MET A O 1
ATOM 1459 N N . ASN A 1 182 ? -38.868 15.880 70.748 1.00 54.69 182 ASN A N 1
ATOM 1460 C CA . ASN A 1 182 ? -39.554 16.130 72.024 1.00 54.69 182 ASN A CA 1
ATOM 1461 C C . ASN A 1 182 ? -38.513 16.375 73.117 1.00 54.69 182 ASN A C 1
ATOM 1463 O O . ASN A 1 182 ? -37.555 15.572 73.186 1.00 54.69 182 ASN A O 1
#